Protein AF-A0A9N9CM09-F1 (afdb_monomer_lite)

Structure (mmCIF, N/CA/C/O backbone):
data_AF-A0A9N9CM09-F1
#
_entry.id   AF-A0A9N9CM09-F1
#
loop_
_atom_site.group_PDB
_atom_site.id
_atom_site.type_symbol
_atom_site.label_atom_id
_atom_site.label_alt_id
_atom_site.label_comp_id
_atom_site.label_asym_id
_atom_site.label_entity_id
_atom_site.label_seq_id
_atom_site.pdbx_PDB_ins_code
_atom_site.Cartn_x
_atom_site.Cartn_y
_atom_site.Cartn_z
_atom_site.occupancy
_atom_site.B_iso_or_equiv
_atom_site.auth_seq_id
_atom_site.auth_comp_id
_atom_site.auth_asym_id
_atom_site.auth_atom_id
_atom_site.pdbx_PDB_model_num
ATOM 1 N N . MET A 1 1 ? -12.300 -1.312 26.075 1.00 59.62 1 MET A N 1
ATOM 2 C CA . MET A 1 1 ? -11.302 -1.153 24.994 1.00 59.62 1 MET A CA 1
ATOM 3 C C . MET A 1 1 ? -10.966 -2.526 24.427 1.00 59.62 1 MET A C 1
ATOM 5 O O . MET A 1 1 ? -10.328 -3.307 25.116 1.00 59.62 1 MET A O 1
ATOM 9 N N . THR A 1 2 ? -11.437 -2.872 23.227 1.00 63.88 2 THR A N 1
ATOM 10 C CA . THR A 1 2 ? -11.034 -4.129 22.568 1.00 63.88 2 THR A CA 1
ATOM 11 C C . THR A 1 2 ? -9.644 -3.951 21.967 1.00 63.88 2 THR A C 1
ATOM 13 O O . THR A 1 2 ? -9.450 -3.056 21.144 1.00 63.88 2 THR A O 1
ATOM 16 N N . THR A 1 3 ? -8.680 -4.765 22.386 1.00 75.00 3 THR A N 1
ATOM 17 C CA . THR A 1 3 ? -7.294 -4.691 21.905 1.00 75.00 3 THR A CA 1
ATOM 18 C C . THR A 1 3 ? -7.160 -5.296 20.501 1.00 75.00 3 THR A C 1
ATOM 20 O O . THR A 1 3 ? -7.919 -6.192 20.120 1.00 75.00 3 THR A O 1
ATOM 23 N N . PHE A 1 4 ? -6.184 -4.817 19.721 1.00 78.88 4 PHE A N 1
ATOM 24 C CA . PHE A 1 4 ? -5.896 -5.337 18.376 1.00 78.88 4 PHE A CA 1
ATOM 25 C C . PHE A 1 4 ? -5.506 -6.825 18.393 1.00 78.88 4 PHE A C 1
ATOM 27 O O . PHE A 1 4 ? -5.923 -7.577 17.519 1.00 78.88 4 PHE A O 1
ATOM 34 N N . VAL A 1 5 ? -4.763 -7.257 19.417 1.00 86.81 5 VAL A N 1
ATOM 35 C CA . VAL A 1 5 ? -4.223 -8.623 19.532 1.00 86.81 5 VAL A CA 1
ATOM 36 C C . VAL A 1 5 ? -5.320 -9.662 19.777 1.00 86.81 5 VAL A C 1
ATOM 38 O O . VAL A 1 5 ? -5.248 -10.767 19.254 1.00 86.81 5 VAL A O 1
ATOM 41 N N . GLN A 1 6 ? -6.358 -9.317 20.541 1.00 87.69 6 GLN A N 1
ATOM 42 C CA . GLN A 1 6 ? -7.425 -10.264 20.877 1.00 87.69 6 GLN A CA 1
ATOM 43 C C . GLN A 1 6 ? -8.519 -10.312 19.804 1.00 87.69 6 GLN A C 1
ATOM 45 O O . GLN A 1 6 ? -9.069 -11.375 19.519 1.00 87.69 6 GLN A O 1
ATOM 50 N N . HIS A 1 7 ? -8.852 -9.165 19.201 1.00 89.19 7 HIS A N 1
ATOM 51 C CA . HIS A 1 7 ? -9.971 -9.050 18.263 1.00 89.19 7 HIS A CA 1
ATOM 52 C C . HIS A 1 7 ? -9.653 -8.114 17.083 1.00 89.19 7 HIS A C 1
ATOM 54 O O . HIS A 1 7 ? -10.266 -7.045 16.961 1.00 89.19 7 HIS A O 1
ATOM 60 N N . PRO A 1 8 ? -8.749 -8.510 16.169 1.00 90.12 8 PRO A N 1
ATOM 61 C CA . PRO A 1 8 ? -8.242 -7.626 15.118 1.00 90.12 8 PRO A CA 1
ATOM 62 C C . PRO A 1 8 ? -9.346 -7.137 14.171 1.00 90.12 8 PRO A C 1
ATOM 64 O O . PRO A 1 8 ? -9.454 -5.943 13.906 1.00 90.12 8 PRO A O 1
ATOM 67 N N . ILE A 1 9 ? -10.247 -8.020 13.727 1.00 91.56 9 ILE A N 1
ATOM 68 C CA . ILE A 1 9 ? -11.345 -7.653 12.811 1.00 91.56 9 ILE A CA 1
ATOM 69 C C . ILE A 1 9 ? -12.329 -6.679 13.477 1.00 91.56 9 ILE A C 1
ATOM 71 O O . ILE A 1 9 ? -12.806 -5.730 12.851 1.00 91.56 9 ILE A O 1
ATOM 75 N N . LYS A 1 10 ? -12.625 -6.883 14.767 1.00 90.62 10 LYS A N 1
ATOM 76 C CA . LYS A 1 10 ? -13.521 -6.009 15.540 1.00 90.62 10 LYS A CA 1
ATOM 77 C C . LYS A 1 10 ? -12.893 -4.624 15.726 1.00 90.62 10 LYS A C 1
ATOM 79 O O . LYS A 1 10 ? -13.586 -3.622 15.556 1.00 90.62 10 LYS A O 1
ATOM 84 N N . TYR A 1 11 ? -11.584 -4.576 15.987 1.00 91.25 11 TYR A N 1
ATOM 85 C CA . TYR A 1 11 ? -10.817 -3.337 16.084 1.00 91.25 11 TYR A CA 1
ATOM 86 C C . TYR A 1 11 ? -10.774 -2.571 14.754 1.00 91.25 11 TYR A C 1
ATOM 88 O O . TYR A 1 11 ? -11.045 -1.375 14.745 1.00 91.25 11 TYR A O 1
ATOM 96 N N . LEU A 1 12 ? -10.530 -3.240 13.620 1.00 91.44 12 LEU A N 1
ATOM 97 C CA . LEU A 1 12 ? -10.523 -2.589 12.301 1.00 91.44 12 LEU A CA 1
ATOM 98 C C . LEU A 1 12 ? -11.892 -1.968 11.961 1.00 91.44 12 LEU A C 1
ATOM 100 O O . LEU A 1 12 ? -11.955 -0.828 11.509 1.00 91.44 12 LEU A O 1
ATOM 104 N N . ARG A 1 13 ? -13.004 -2.662 12.256 1.00 92.69 13 ARG A N 1
ATOM 105 C CA . ARG A 1 13 ? -14.372 -2.126 12.055 1.00 92.69 13 ARG A CA 1
ATOM 106 C C . ARG A 1 13 ? -14.700 -0.935 12.959 1.00 92.69 13 ARG A C 1
ATOM 108 O O . ARG A 1 13 ? -15.549 -0.112 12.612 1.00 92.69 13 ARG A O 1
ATOM 115 N N . TYR A 1 14 ? -14.093 -0.873 14.139 1.00 92.81 14 TYR A N 1
ATOM 116 C CA . TYR A 1 14 ? -14.187 0.268 15.047 1.00 92.81 14 TYR A CA 1
ATOM 117 C C . TYR A 1 14 ? -13.348 1.446 14.526 1.00 92.81 14 TYR A C 1
ATOM 119 O O . TYR A 1 14 ? -13.876 2.542 14.346 1.00 92.81 14 TYR A O 1
ATOM 127 N N . ALA A 1 15 ? -12.081 1.193 14.181 1.00 92.12 15 ALA A N 1
ATOM 128 C CA . ALA A 1 15 ? -11.138 2.196 13.694 1.00 92.12 15 ALA A CA 1
ATOM 129 C C . ALA A 1 15 ? -11.628 2.881 12.408 1.00 92.12 15 ALA A C 1
ATOM 131 O O . ALA A 1 15 ? -11.504 4.096 12.284 1.00 92.12 15 ALA A O 1
ATOM 132 N N . ALA A 1 16 ? -12.264 2.130 11.505 1.00 93.31 16 ALA A N 1
ATOM 133 C CA . ALA A 1 16 ? -12.846 2.669 10.278 1.00 93.31 16 ALA A CA 1
ATOM 134 C C . ALA A 1 16 ? -13.975 3.693 10.513 1.00 93.31 16 ALA A C 1
ATOM 136 O O . ALA A 1 16 ? -14.187 4.554 9.662 1.00 93.31 16 ALA A O 1
ATOM 137 N N . ARG A 1 17 ? -14.703 3.606 11.639 1.00 94.56 17 ARG A N 1
ATOM 138 C CA . ARG A 1 17 ? -15.843 4.488 11.958 1.00 94.56 17 ARG A CA 1
ATOM 139 C C . ARG A 1 17 ? -15.466 5.635 12.888 1.00 94.56 17 ARG A C 1
ATOM 141 O O . ARG A 1 17 ? -15.847 6.765 12.623 1.00 94.56 17 ARG A O 1
ATOM 148 N N . GLU A 1 18 ? -14.722 5.358 13.958 1.00 95.38 18 GLU A N 1
ATOM 149 C CA . GLU A 1 18 ? -14.392 6.384 14.959 1.00 95.38 18 GLU A CA 1
ATOM 150 C C . GLU A 1 18 ? -13.176 7.233 14.588 1.00 95.38 18 GLU A C 1
ATOM 152 O O . GLU A 1 18 ? -13.069 8.381 15.010 1.00 95.38 18 GLU A O 1
ATOM 157 N N . LYS A 1 19 ? -12.243 6.681 13.804 1.00 92.44 19 LYS A N 1
ATOM 158 C CA . LYS A 1 19 ? -10.990 7.348 13.420 1.00 92.44 19 LYS A CA 1
ATOM 159 C C . LYS A 1 19 ? -10.723 7.190 11.917 1.00 92.44 19 LYS A C 1
ATOM 161 O O . LYS A 1 19 ? -9.692 6.629 11.531 1.00 92.44 19 LYS A O 1
ATOM 166 N N . PRO A 1 20 ? -11.635 7.682 11.056 1.00 94.12 20 PRO A N 1
ATOM 167 C CA . PRO A 1 20 ? -11.599 7.403 9.623 1.00 94.12 20 PRO A CA 1
ATOM 168 C C . PRO A 1 20 ? -10.329 7.924 8.943 1.00 94.12 20 PRO A C 1
ATOM 170 O O . PRO A 1 20 ? -9.788 7.239 8.079 1.00 94.12 20 PRO A O 1
ATOM 173 N N . SER A 1 21 ? -9.813 9.089 9.348 1.00 95.25 21 SER A N 1
ATOM 174 C CA . SER A 1 21 ? -8.611 9.687 8.749 1.00 95.25 21 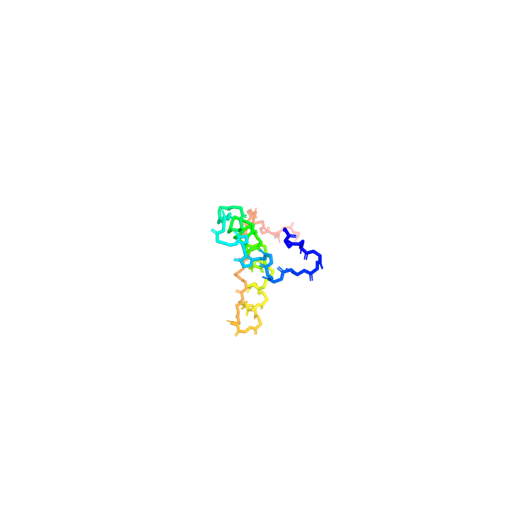SER A CA 1
ATOM 175 C C . SER A 1 21 ? -7.388 8.779 8.880 1.00 95.25 21 SER A C 1
ATOM 177 O O . SER A 1 21 ? -6.753 8.453 7.880 1.00 95.25 21 SER A O 1
ATOM 179 N N . TYR A 1 22 ? -7.082 8.316 10.091 1.00 94.75 22 TYR A N 1
ATOM 180 C CA . TYR A 1 22 ? -5.951 7.424 10.346 1.00 94.75 22 TYR A CA 1
ATOM 181 C C . TYR A 1 22 ? -6.111 6.074 9.643 1.00 94.75 22 TYR A C 1
ATOM 183 O O . TYR A 1 22 ? -5.170 5.590 9.016 1.00 94.75 22 TYR A O 1
ATOM 191 N N . PHE A 1 23 ? -7.305 5.480 9.724 1.00 95.00 23 PHE A N 1
ATOM 192 C CA . PHE A 1 23 ? -7.573 4.170 9.139 1.00 95.00 23 PHE A CA 1
ATOM 193 C C . PHE A 1 23 ? -7.419 4.188 7.613 1.00 95.00 23 PHE A C 1
ATOM 195 O O . PHE A 1 23 ? -6.643 3.409 7.059 1.00 95.00 23 PHE A O 1
ATOM 202 N N . TRP A 1 24 ? -8.105 5.105 6.928 1.00 95.94 24 TRP A N 1
ATOM 203 C CA . TRP A 1 24 ? -8.085 5.154 5.468 1.00 95.94 24 TRP A CA 1
ATOM 204 C C . TRP A 1 24 ? -6.758 5.656 4.903 1.00 95.94 24 TRP A C 1
ATOM 206 O O . TRP A 1 24 ? -6.350 5.183 3.846 1.00 95.94 24 TRP A O 1
ATOM 216 N N . SER A 1 25 ? -6.032 6.522 5.620 1.00 96.69 25 SER A N 1
ATOM 217 C CA . SER A 1 25 ? -4.683 6.935 5.200 1.00 96.69 25 SER A CA 1
ATOM 218 C C . SER A 1 25 ? -3.724 5.746 5.149 1.00 96.69 25 SER A C 1
ATOM 220 O O . SER A 1 25 ? -2.975 5.599 4.187 1.00 96.69 25 SER A O 1
ATOM 222 N N . LEU A 1 26 ? -3.780 4.859 6.149 1.00 95.62 26 LEU A N 1
ATOM 223 C CA . LEU A 1 26 ? -2.965 3.646 6.167 1.00 95.62 26 LEU A CA 1
ATOM 224 C C . LEU A 1 26 ? -3.376 2.673 5.056 1.00 95.62 26 LEU A C 1
ATOM 226 O O . LEU A 1 26 ? -2.517 2.147 4.353 1.00 95.62 26 LEU A O 1
ATOM 230 N N . VAL A 1 27 ? -4.682 2.451 4.877 1.00 96.25 27 VAL A N 1
ATOM 231 C CA . VAL A 1 27 ? -5.202 1.558 3.828 1.00 96.25 27 VAL A CA 1
ATOM 232 C C . VAL A 1 27 ? -4.767 2.035 2.444 1.00 96.25 27 VAL A C 1
ATOM 234 O O . VAL A 1 27 ? -4.247 1.240 1.665 1.00 96.25 27 VAL A O 1
ATOM 237 N N . LEU A 1 28 ? -4.916 3.327 2.147 1.00 95.94 28 LEU A N 1
ATOM 238 C CA . LEU A 1 28 ? -4.490 3.901 0.870 1.00 95.94 28 LEU A CA 1
ATOM 239 C C . LEU A 1 28 ? -2.965 3.884 0.714 1.00 95.94 28 LEU A C 1
ATOM 241 O O . LEU A 1 28 ? -2.464 3.559 -0.362 1.00 95.94 28 LEU A O 1
ATOM 245 N N . GLY A 1 29 ? -2.229 4.158 1.793 1.00 96.56 29 GLY A N 1
ATOM 246 C CA . GLY A 1 29 ? -0.770 4.081 1.810 1.00 96.56 29 GLY A CA 1
ATOM 247 C C . GLY A 1 29 ? -0.241 2.680 1.498 1.00 96.56 29 GLY A C 1
ATOM 248 O O . GLY A 1 29 ? 0.748 2.554 0.786 1.00 96.56 29 GLY A O 1
ATOM 249 N N . ILE A 1 30 ? -0.917 1.626 1.969 1.00 97.38 30 ILE A N 1
ATOM 250 C CA . ILE A 1 30 ? -0.557 0.226 1.685 1.00 97.38 30 ILE A CA 1
ATOM 251 C C . ILE A 1 30 ? -1.060 -0.221 0.305 1.00 97.38 30 ILE A C 1
ATOM 253 O O . ILE A 1 30 ? -0.388 -1.001 -0.372 1.00 97.38 30 ILE A O 1
ATOM 257 N N . ALA A 1 31 ? -2.211 0.281 -0.148 1.00 97.19 31 ALA A N 1
ATOM 258 C CA . ALA A 1 31 ? -2.787 -0.092 -1.438 1.00 97.19 31 ALA A CA 1
ATOM 259 C C . ALA A 1 31 ? -1.844 0.210 -2.617 1.00 97.19 31 ALA A C 1
ATOM 261 O O . ALA A 1 31 ? -1.757 -0.595 -3.543 1.00 97.19 31 ALA A O 1
ATOM 262 N N . GLY A 1 32 ? -1.096 1.318 -2.571 1.00 95.19 32 GLY A N 1
ATOM 263 C CA . GLY A 1 32 ? -0.126 1.685 -3.610 1.00 95.19 32 GLY A CA 1
ATOM 264 C C . GLY A 1 32 ? 0.991 0.646 -3.801 1.00 95.19 32 GLY A C 1
ATOM 265 O O . GLY A 1 32 ? 1.091 0.064 -4.882 1.00 95.19 32 GLY A O 1
ATOM 266 N N . PRO A 1 33 ? 1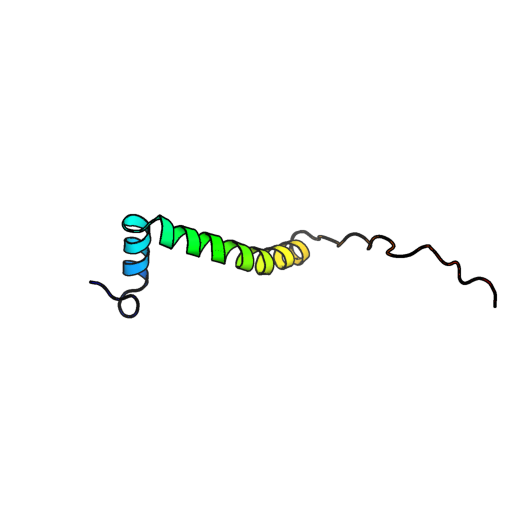.812 0.355 -2.775 1.00 96.56 33 PRO A N 1
ATOM 267 C CA . PRO A 1 33 ? 2.852 -0.673 -2.841 1.00 96.56 33 PRO A CA 1
ATOM 268 C C . PRO A 1 33 ? 2.319 -2.054 -3.236 1.00 96.56 33 PRO A C 1
ATOM 270 O O . PRO A 1 33 ? 2.936 -2.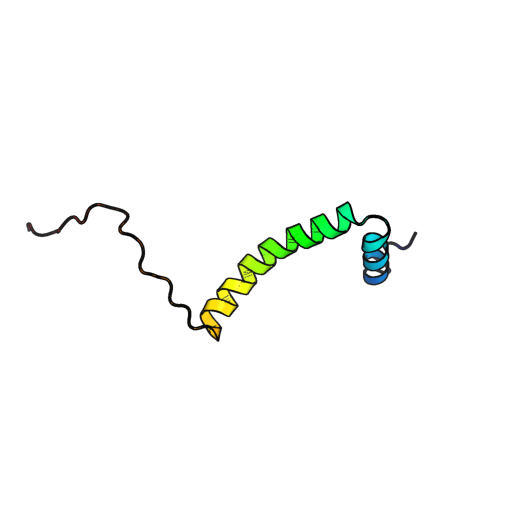746 -4.046 1.00 96.56 33 PRO A O 1
ATOM 273 N N . VAL A 1 34 ? 1.146 -2.439 -2.721 1.00 96.75 34 VAL A N 1
ATOM 274 C CA . VAL A 1 34 ? 0.495 -3.702 -3.100 1.00 96.75 34 VAL A CA 1
ATOM 275 C C . VAL A 1 34 ? 0.165 -3.712 -4.593 1.00 96.75 34 VAL A C 1
ATOM 277 O O . VAL A 1 34 ? 0.468 -4.690 -5.278 1.00 96.75 34 VAL A O 1
ATOM 280 N N . ALA A 1 35 ? -0.382 -2.618 -5.125 1.00 95.69 35 ALA A N 1
ATOM 281 C CA . ALA A 1 35 ? -0.666 -2.489 -6.549 1.00 95.69 35 ALA A CA 1
ATOM 282 C C . ALA A 1 35 ? 0.614 -2.538 -7.399 1.00 95.69 35 ALA A C 1
ATOM 284 O O . ALA A 1 35 ? 0.637 -3.231 -8.412 1.00 95.69 35 ALA A O 1
ATOM 285 N N . VAL A 1 36 ? 1.705 -1.889 -6.977 1.00 95.19 36 VAL A N 1
ATOM 286 C CA . VAL A 1 36 ? 2.996 -1.928 -7.694 1.00 95.19 36 VAL A CA 1
ATOM 287 C C . VAL A 1 36 ? 3.549 -3.349 -7.800 1.00 95.19 36 VAL A C 1
ATOM 289 O O . VAL A 1 36 ? 4.167 -3.688 -8.804 1.00 95.19 36 VAL A O 1
ATOM 292 N N . ILE A 1 37 ? 3.317 -4.204 -6.804 1.00 94.81 37 ILE A N 1
ATOM 293 C CA . ILE A 1 37 ? 3.788 -5.595 -6.832 1.00 94.81 37 ILE A CA 1
ATOM 294 C C . ILE A 1 37 ? 2.826 -6.494 -7.622 1.00 94.81 37 ILE A C 1
ATOM 296 O O . ILE A 1 37 ? 3.269 -7.348 -8.393 1.00 94.81 37 ILE A O 1
ATOM 300 N N . ALA A 1 38 ? 1.516 -6.321 -7.437 1.00 94.12 38 ALA A N 1
ATOM 301 C CA . ALA A 1 38 ? 0.503 -7.199 -8.018 1.00 94.12 38 ALA A CA 1
ATOM 302 C C . ALA A 1 38 ? 0.216 -6.887 -9.496 1.00 94.12 38 ALA A C 1
ATOM 304 O O . ALA A 1 38 ? 0.178 -7.795 -10.329 1.00 94.12 38 ALA A O 1
ATOM 305 N N . VAL A 1 39 ? 0.049 -5.607 -9.844 1.00 92.38 39 VAL A N 1
ATOM 306 C CA . VAL A 1 39 ? -0.406 -5.176 -11.176 1.00 92.38 39 VAL A CA 1
ATOM 307 C C . VAL A 1 39 ? 0.569 -5.574 -12.289 1.00 92.38 39 VAL A C 1
ATOM 309 O O . VAL A 1 39 ? 0.097 -6.098 -13.296 1.00 92.38 39 VAL A O 1
ATOM 312 N N . PRO A 1 40 ? 1.903 -5.406 -12.171 1.00 89.88 40 PRO A N 1
ATOM 313 C CA . PRO A 1 40 ? 2.817 -5.773 -13.253 1.00 89.88 40 PRO A CA 1
ATOM 314 C C . PRO A 1 40 ? 2.841 -7.270 -13.552 1.00 89.88 40 PRO A C 1
ATOM 316 O O . PRO A 1 40 ? 2.983 -7.634 -14.716 1.00 89.88 40 PRO A O 1
ATOM 319 N N . LYS A 1 41 ? 2.692 -8.125 -12.530 1.00 88.00 41 LYS A N 1
ATOM 320 C CA . LYS A 1 41 ? 2.606 -9.581 -12.716 1.00 88.00 41 LYS A CA 1
ATOM 321 C C . LYS A 1 41 ? 1.354 -9.933 -13.510 1.00 88.00 41 LYS A C 1
ATOM 323 O O . LYS A 1 41 ? 1.438 -10.518 -14.581 1.00 88.00 41 LYS A O 1
ATOM 328 N N . ILE A 1 42 ? 0.208 -9.430 -13.052 1.00 91.12 42 ILE A N 1
ATOM 329 C CA . ILE A 1 42 ? -1.081 -9.644 -13.716 1.00 91.12 42 ILE A CA 1
ATOM 330 C C . ILE A 1 42 ? -1.051 -9.126 -15.165 1.00 91.12 42 ILE A C 1
ATOM 332 O O . ILE A 1 42 ? -1.509 -9.799 -16.085 1.00 91.12 42 ILE A O 1
ATOM 336 N N . ARG A 1 43 ? -0.462 -7.946 -15.385 1.00 87.62 43 ARG A N 1
ATOM 337 C CA . ARG A 1 43 ? -0.344 -7.312 -16.704 1.00 87.62 43 ARG A CA 1
ATOM 338 C C . ARG A 1 43 ? 0.519 -8.112 -17.686 1.00 87.62 43 ARG A C 1
ATOM 340 O O . ARG A 1 43 ? 0.191 -8.158 -18.867 1.00 87.62 43 ARG A O 1
ATOM 347 N N . LYS A 1 44 ? 1.621 -8.705 -17.228 1.00 87.06 44 LYS A N 1
ATOM 348 C CA . LYS A 1 44 ? 2.514 -9.497 -18.087 1.00 87.06 44 LYS A CA 1
ATOM 349 C C . LYS A 1 44 ? 1.924 -10.872 -18.393 1.00 87.06 44 LYS A C 1
ATOM 351 O O . LYS A 1 44 ? 1.904 -11.261 -19.554 1.00 87.06 44 LYS A O 1
ATOM 356 N N . ASP A 1 45 ? 1.398 -11.548 -17.374 1.00 87.19 45 ASP A N 1
ATOM 357 C CA . ASP A 1 45 ? 1.031 -12.963 -17.473 1.00 87.19 45 ASP A CA 1
ATOM 358 C C . ASP A 1 45 ? -0.346 -13.175 -18.124 1.00 87.19 45 ASP A C 1
ATOM 360 O O . ASP A 1 45 ? -0.521 -14.112 -18.896 1.00 87.19 45 ASP A O 1
ATOM 364 N N . TYR A 1 46 ? -1.319 -12.294 -17.855 1.00 87.56 46 TYR A N 1
ATOM 365 C CA . TYR A 1 46 ? -2.700 -12.460 -18.339 1.00 87.56 46 TYR A CA 1
ATOM 366 C C . TYR A 1 46 ? -3.050 -11.549 -19.516 1.00 87.56 46 TYR A C 1
ATOM 368 O O . TYR A 1 46 ? -3.849 -11.927 -20.367 1.00 87.56 46 TYR A O 1
ATOM 376 N N . PHE A 1 47 ? -2.468 -10.348 -19.576 1.00 86.69 47 PHE A N 1
ATOM 377 C CA . PHE A 1 47 ? -2.793 -9.351 -20.604 1.00 86.69 47 PHE A CA 1
ATOM 378 C C . PHE A 1 47 ? -1.768 -9.290 -21.747 1.00 86.69 47 PHE A C 1
ATOM 380 O O . PHE A 1 47 ? -1.888 -8.434 -22.622 1.00 86.69 47 PHE A O 1
ATOM 387 N N . GLY A 1 48 ? -0.761 -10.175 -21.750 1.00 84.69 48 GLY A N 1
ATOM 388 C CA . GLY A 1 48 ? 0.212 -10.299 -22.843 1.00 84.69 48 GLY A CA 1
ATOM 389 C C . GLY A 1 48 ? 1.039 -9.035 -23.086 1.00 84.69 48 GLY A C 1
ATOM 390 O O . GLY A 1 48 ? 1.468 -8.773 -24.209 1.00 84.69 48 GLY A O 1
ATOM 391 N N . TYR A 1 49 ? 1.229 -8.205 -22.058 1.00 83.88 49 TYR A N 1
ATOM 392 C CA . TYR A 1 49 ? 1.922 -6.935 -22.219 1.00 83.88 49 TYR A CA 1
ATOM 393 C C . TYR A 1 49 ? 3.417 -7.136 -22.484 1.00 83.88 49 TYR A C 1
ATOM 395 O O . TYR A 1 49 ? 4.166 -7.554 -21.596 1.00 83.88 49 TYR A O 1
ATOM 403 N N . VAL A 1 50 ? 3.857 -6.750 -23.681 1.00 84.06 50 VAL A N 1
ATOM 404 C CA . VAL A 1 50 ? 5.273 -6.683 -24.053 1.00 84.06 50 VAL A CA 1
ATOM 405 C C . VAL A 1 50 ? 5.803 -5.285 -23.716 1.00 84.06 50 VAL A C 1
ATOM 407 O O . VAL A 1 50 ? 5.211 -4.293 -24.153 1.00 84.06 50 VAL A O 1
ATOM 410 N N . PRO A 1 51 ? 6.880 -5.162 -22.914 1.00 83.06 51 PRO A N 1
ATOM 411 C CA . PRO A 1 51 ? 7.478 -3.862 -22.652 1.00 83.06 51 PRO A CA 1
ATOM 412 C C . PRO A 1 51 ? 7.984 -3.253 -23.970 1.00 83.06 51 PRO A C 1
ATOM 414 O O . PRO A 1 51 ? 8.598 -3.969 -24.761 1.00 83.06 51 PRO A O 1
ATOM 417 N N . PRO A 1 52 ? 7.734 -1.957 -24.222 1.00 84.12 52 PRO A N 1
ATOM 418 C CA . PRO A 1 52 ? 8.271 -1.293 -25.400 1.00 84.12 52 PRO A CA 1
ATOM 419 C C . PRO A 1 52 ? 9.800 -1.303 -25.360 1.00 84.12 52 PRO A C 1
ATOM 421 O O . PRO A 1 52 ? 10.398 -1.301 -24.278 1.00 84.12 52 PRO A O 1
ATOM 424 N N . GLU A 1 53 ? 10.416 -1.285 -26.542 1.00 85.75 53 GLU A N 1
ATOM 425 C CA . GLU A 1 53 ? 11.866 -1.163 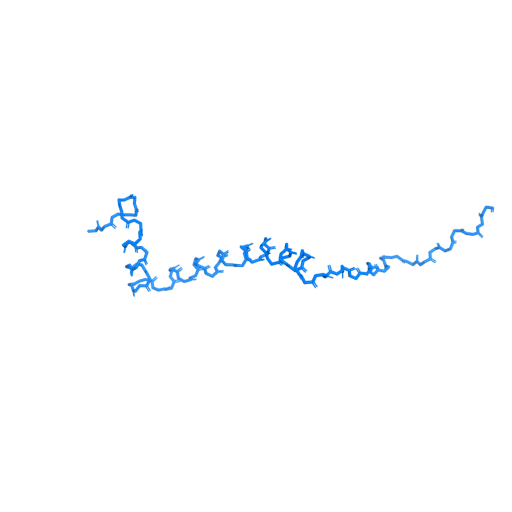-26.663 1.00 85.75 53 GLU A CA 1
ATOM 426 C C . GLU A 1 53 ? 12.351 0.093 -25.933 1.00 85.75 53 GLU A C 1
ATOM 428 O O . GLU A 1 53 ? 11.688 1.137 -25.913 1.00 85.75 53 GLU A O 1
ATOM 433 N N . SER A 1 54 ? 13.507 -0.024 -25.287 1.00 83.56 54 SER A N 1
ATOM 434 C CA . SER A 1 54 ? 14.075 1.075 -24.526 1.00 83.56 54 SER A CA 1
ATOM 435 C C . SER A 1 54 ? 14.453 2.229 -25.455 1.00 83.56 54 SER A C 1
ATOM 437 O O . SER A 1 54 ? 15.040 2.028 -26.517 1.00 83.56 54 SER A O 1
ATOM 439 N N . TRP A 1 55 ? 14.127 3.464 -25.057 1.00 81.00 55 TRP A N 1
ATOM 440 C CA . TRP A 1 55 ? 14.566 4.629 -25.823 1.00 81.00 55 TRP A CA 1
ATOM 441 C C . TRP A 1 55 ? 16.102 4.649 -25.888 1.00 81.00 55 TRP A C 1
ATOM 443 O O . TRP A 1 55 ? 16.746 4.417 -24.854 1.00 81.00 55 TRP A O 1
ATOM 453 N N . PRO A 1 56 ? 16.712 4.943 -27.051 1.00 83.75 56 PRO A N 1
ATOM 454 C CA . PRO A 1 56 ? 18.158 5.056 -27.159 1.00 83.75 56 PRO A CA 1
ATOM 455 C C . PRO A 1 56 ? 18.680 6.105 -26.173 1.00 83.75 56 PRO A C 1
ATOM 457 O O . PRO A 1 56 ? 18.413 7.299 -26.286 1.00 83.75 56 PRO A O 1
ATOM 460 N N . LYS A 1 57 ? 19.449 5.654 -25.178 1.00 84.50 57 LYS A N 1
ATOM 461 C CA . LYS A 1 57 ? 20.020 6.520 -24.129 1.00 84.50 57 LYS A CA 1
ATOM 462 C C . LYS A 1 57 ? 21.264 7.278 -24.589 1.00 84.50 57 LYS A C 1
ATOM 464 O O . LYS A 1 57 ? 21.848 8.047 -23.831 1.00 84.50 57 LYS A O 1
ATOM 469 N N . SER A 1 58 ? 21.738 7.009 -25.797 1.00 80.69 58 SER A N 1
ATOM 470 C CA . SER A 1 58 ? 22.973 7.569 -26.329 1.00 80.69 58 SER A CA 1
ATOM 471 C C . SER A 1 58 ? 22.859 7.748 -27.830 1.00 80.69 58 SER A C 1
ATOM 473 O O . SER A 1 58 ? 22.069 7.067 -28.486 1.00 80.69 58 SER A O 1
ATOM 475 N N . TYR A 1 59 ? 23.678 8.654 -28.364 1.00 78.19 59 TYR A N 1
ATOM 476 C CA . TYR A 1 59 ? 23.806 8.813 -29.804 1.00 78.19 59 TYR A CA 1
ATOM 477 C C . TYR A 1 59 ? 24.173 7.472 -30.449 1.00 78.19 59 TYR A C 1
ATOM 479 O O . TYR A 1 59 ? 25.033 6.759 -29.913 1.00 78.19 59 TYR A O 1
ATOM 487 N N . PRO A 1 60 ? 23.553 7.124 -31.590 1.00 71.81 60 PRO A N 1
ATOM 488 C CA . PRO A 1 60 ? 23.890 5.914 -32.316 1.00 71.81 60 PRO A CA 1
ATOM 489 C C . PRO A 1 60 ? 25.318 6.045 -32.856 1.00 71.81 60 PRO A C 1
ATOM 491 O O . PRO A 1 60 ? 25.550 6.580 -33.938 1.00 71.81 60 PRO A O 1
ATOM 494 N N . ARG A 1 61 ? 26.308 5.562 -32.098 1.00 65.44 61 ARG A N 1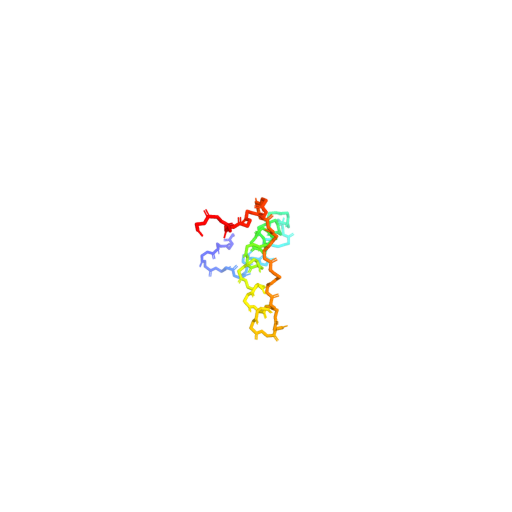
ATOM 495 C CA . ARG A 1 61 ? 27.646 5.323 -32.639 1.00 65.44 61 ARG A CA 1
ATOM 496 C C . ARG A 1 61 ? 27.548 4.110 -33.556 1.00 65.44 61 ARG A C 1
ATOM 498 O O . ARG A 1 61 ? 27.465 2.983 -33.076 1.00 65.44 61 ARG A O 1
ATOM 505 N N . LYS A 1 62 ? 27.571 4.328 -34.872 1.00 64.88 62 LYS A N 1
ATOM 506 C CA . LYS A 1 62 ? 27.946 3.268 -35.814 1.00 64.88 62 LYS A CA 1
ATOM 507 C C . LYS A 1 62 ? 29.396 2.887 -35.512 1.00 64.88 62 LYS A C 1
ATOM 509 O O . LYS A 1 62 ? 30.304 3.671 -35.766 1.00 64.88 62 LYS A O 1
ATOM 514 N N . LEU A 1 63 ? 29.608 1.705 -34.944 1.00 62.34 63 LEU A N 1
ATOM 515 C CA . LEU A 1 63 ? 30.930 1.098 -34.833 1.00 62.34 63 LEU A CA 1
ATOM 516 C C . LEU A 1 63 ? 31.278 0.531 -36.219 1.00 62.34 63 LEU A C 1
ATOM 518 O O . LEU A 1 63 ? 30.964 -0.613 -36.521 1.00 62.34 63 LEU A O 1
ATOM 522 N N . ALA A 1 64 ? 31.798 1.369 -37.112 1.00 59.09 64 ALA A N 1
ATOM 523 C CA . ALA A 1 64 ? 32.119 0.969 -38.482 1.00 59.09 64 ALA A CA 1
ATOM 524 C C . ALA A 1 64 ? 33.442 1.587 -38.945 1.00 59.09 64 ALA A C 1
ATOM 526 O O . ALA A 1 64 ? 33.460 2.220 -39.986 1.00 59.09 64 ALA A O 1
ATOM 527 N N . TYR A 1 65 ? 34.509 1.442 -38.151 1.00 53.97 65 TYR A N 1
ATOM 528 C CA . TYR A 1 65 ? 35.902 1.676 -38.564 1.00 53.97 65 TYR A CA 1
ATOM 529 C C . TYR A 1 65 ? 36.851 0.844 -37.675 1.00 53.97 65 TYR A C 1
ATOM 531 O O . TYR A 1 65 ? 37.532 1.378 -36.802 1.00 53.97 65 TYR A O 1
ATOM 539 N N . PHE A 1 66 ? 36.818 -0.475 -37.869 1.00 50.75 66 PHE A N 1
ATOM 540 C CA . PHE A 1 66 ? 38.001 -1.339 -37.876 1.00 50.75 66 PHE A CA 1
ATOM 541 C C . PHE A 1 66 ? 38.053 -1.971 -39.264 1.00 50.75 66 PHE A C 1
ATOM 543 O O . PHE A 1 66 ? 36.952 -2.310 -39.763 1.00 50.75 66 PHE A O 1
#

Secondary structure (DSSP, 8-state):
---TTT-HHHHHHHHHHHSHHHHHHHHHHHHHHHHHHHHHHHHHHTS--PPPPPP--S--------

Sequence (66 aa):
MTTFVQHPIKYLRYAARE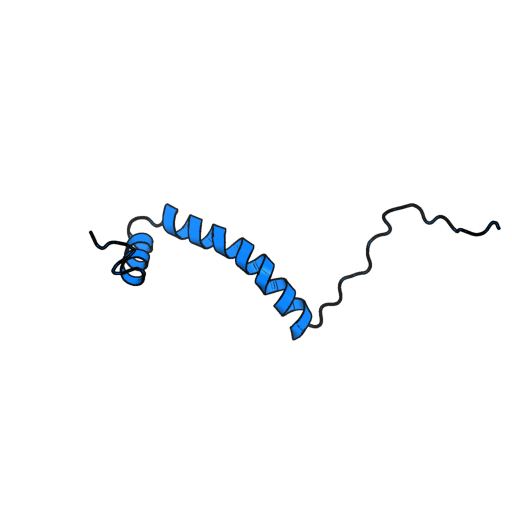KPSYFWSLVLGIAGPVAVIAVPKIRKDYFGYVPPESWPKSYPRKLAYF

pLDDT: mean 86.23, std 11.39, range [50.75, 97.38]

InterPro domains:
  IPR039961 NADH-ubiquinone oxidoreductase 9.5kDa subunit [PTHR38488] (3-60)
  IPR039961 NADH-ubiquinone oxidoreductase 9.5kDa subunit [cd22903] (8-60)

Foldseek 3Di:
DDDCVPCVPVVLVVCCPPPVPVSVVVVVVVVVVVCVVPVVVCCVPPVVDDDDDDDPPDDPPPPPDD

Radius of gyration: 23.83 Å; chains: 1; bounding box: 54×23×64 Å

Organism: NCBI:txid144538